Protein AF-A0A7S1VFZ9-F1 (afdb_monomer)

Sequence (126 aa):
MRLLIEQVRHNHPNVTVVWKAPSATHAHVVVNRRSPFGSIEKATKRIKYLSTSRSADLYHFQKEICRELNVPFMDVYDAYFLSGDWHFPTDGRHYRPELNHVIFNWFDSRPQNISVDYRYRGYGRR

pLDDT: mean 83.84, std 16.3, range [33.19, 98.38]

Secondary structure (DSSP, 8-state):
-HHHHHHHHHH-TTSPP-EEPPPP--HHHHS-TT-TT-SHHHHHHHHTT--HHHHHHHHHHHHHHHHHTT--EE--HHHHHHTGGGBPTT-SSPBPHHHHHHHHTTT--S----------------

Radius of gyration: 17.82 Å; Cα contacts (8 Å, |Δi|>4): 125; chains: 1; bounding box: 36×33×50 Å

Solvent-accessible surface area (backbone atoms only — not comparable to full-atom values): 7742 Å² total; per-residue (Å²): 107,68,70,56,54,52,50,48,44,70,79,36,74,90,56,89,69,69,46,73,51,59,74,42,44,34,57,67,59,28,61,38,99,82,32,92,76,60,56,65,69,56,34,49,65,73,40,74,85,60,45,47,64,61,44,48,52,51,41,52,54,52,51,51,54,26,62,76,68,73,35,54,65,49,82,48,33,66,61,40,52,75,42,58,87,49,34,41,89,60,34,34,70,50,64,38,70,69,59,54,50,58,61,48,46,77,80,46,82,66,88,78,91,71,86,77,81,81,76,73,78,66,82,72,94,122

Nearest PDB structures (foldseek):
  4c1b-assembly2_C-2  TM=8.193E-01  e=2.293E-03  Danio rerio
  4c1b-assembly1_B  TM=7.859E-01  e=2.447E-03  Danio rerio
  4h08-assembly1_A-2  TM=8.167E-01  e=1.583E-01  Bacteroides thetaiotaomicron VPI-5482
  2hsj-assembly1_D  TM=6.806E-01  e=6.220E-01  Streptococcus pneumoniae TIGR4

Structure (mmCIF, N/CA/C/O backbone):
data_AF-A0A7S1VFZ9-F1
#
_entry.id   AF-A0A7S1VFZ9-F1
#
loop_
_atom_site.group_PDB
_atom_site.id
_atom_site.type_symbol
_atom_site.label_atom_id
_atom_site.label_alt_id
_atom_site.label_comp_id
_atom_site.label_asym_id
_atom_site.label_entity_id
_atom_site.label_seq_id
_atom_site.pdbx_PDB_ins_code
_atom_site.Cartn_x
_atom_site.Cartn_y
_atom_site.Cartn_z
_atom_site.occupancy
_atom_site.B_iso_or_equiv
_atom_site.auth_seq_id
_atom_site.auth_comp_id
_atom_site.auth_asym_id
_atom_site.auth_atom_id
_atom_site.pdbx_PDB_model_num
ATOM 1 N N . MET A 1 1 ? -4.573 11.856 6.852 1.00 92.56 1 MET A N 1
ATOM 2 C CA . MET A 1 1 ? -4.939 10.539 7.417 1.00 92.56 1 MET A CA 1
ATOM 3 C C . MET A 1 1 ? -5.597 10.675 8.783 1.00 92.56 1 MET A C 1
ATOM 5 O O . MET A 1 1 ? -6.748 10.289 8.871 1.00 92.56 1 MET A O 1
ATOM 9 N N . ARG A 1 2 ? -4.944 11.274 9.795 1.00 96.12 2 ARG A N 1
ATOM 10 C CA . ARG A 1 2 ? -5.546 11.510 11.129 1.00 96.12 2 ARG A CA 1
ATOM 11 C C . ARG A 1 2 ? -6.926 12.170 11.064 1.00 96.12 2 ARG A C 1
ATOM 13 O O . ARG A 1 2 ? -7.904 11.533 11.427 1.00 96.12 2 ARG A O 1
ATOM 20 N N . LEU A 1 3 ? -6.996 13.347 10.432 1.00 96.81 3 LEU A N 1
ATOM 21 C CA . LEU A 1 3 ? -8.250 14.083 10.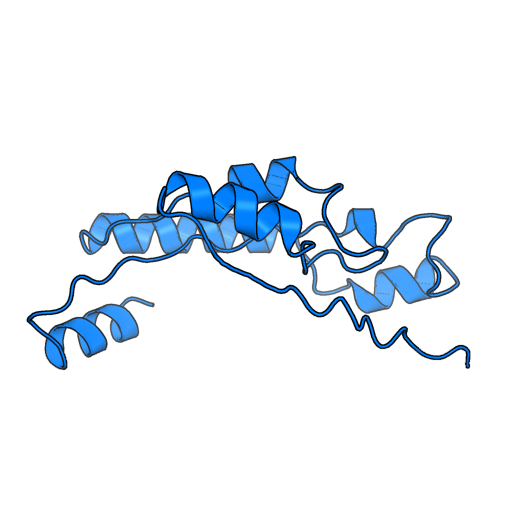230 1.00 96.81 3 LEU A CA 1
ATOM 22 C C . LEU A 1 3 ? -9.346 13.229 9.579 1.00 96.81 3 LEU A C 1
ATOM 24 O O . LEU A 1 3 ? -10.499 13.298 9.973 1.00 96.81 3 LEU A O 1
ATOM 28 N N . LEU A 1 4 ? -8.991 12.383 8.606 1.00 96.44 4 LEU A N 1
ATOM 29 C CA . LEU A 1 4 ? -9.955 11.499 7.948 1.00 96.44 4 LEU A CA 1
ATOM 30 C C . LEU A 1 4 ? -10.479 10.421 8.908 1.00 96.44 4 LEU A C 1
ATOM 32 O O . LEU A 1 4 ? -11.678 10.174 8.946 1.00 96.44 4 LEU A O 1
ATOM 36 N N . ILE A 1 5 ? -9.594 9.787 9.680 1.00 96.25 5 ILE A N 1
ATOM 37 C CA . ILE A 1 5 ? -9.969 8.763 10.665 1.00 96.25 5 ILE A CA 1
ATOM 38 C C . ILE A 1 5 ? -10.885 9.366 11.734 1.00 96.25 5 ILE A C 1
ATOM 40 O O . ILE A 1 5 ? -11.912 8.779 12.067 1.00 96.25 5 ILE A O 1
ATOM 44 N N . GLU A 1 6 ? -10.527 10.540 12.249 1.00 96.00 6 GLU A N 1
ATOM 45 C CA . GLU A 1 6 ? -11.303 11.266 13.257 1.00 96.00 6 GLU A CA 1
ATOM 46 C C . GLU A 1 6 ? -12.680 11.662 12.718 1.00 96.00 6 GLU A C 1
ATOM 48 O O . GLU A 1 6 ? -13.688 11.385 13.365 1.00 96.00 6 GLU A O 1
ATOM 53 N N . GLN A 1 7 ? -12.740 12.206 11.498 1.00 97.88 7 GLN A N 1
ATOM 54 C CA . GLN A 1 7 ? -13.996 12.558 10.835 1.00 97.88 7 GLN A CA 1
ATOM 55 C C . GLN A 1 7 ? -14.908 11.337 10.653 1.00 97.88 7 GLN A C 1
ATOM 57 O O . GLN A 1 7 ? -16.105 11.413 10.923 1.00 97.88 7 GLN A O 1
ATOM 62 N N . VAL A 1 8 ? -14.361 10.196 10.214 1.00 97.56 8 VAL A N 1
ATOM 63 C CA . VAL A 1 8 ? -15.1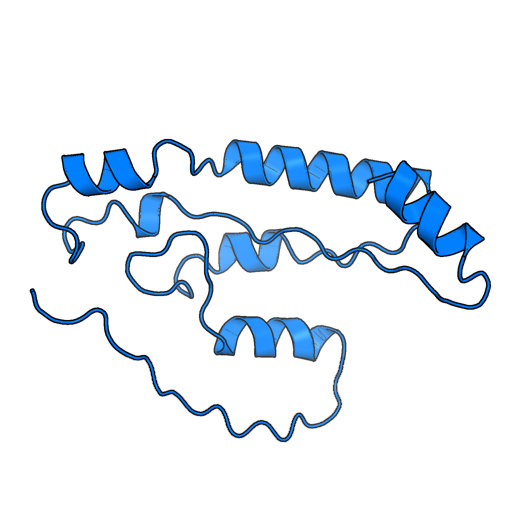44 8.965 10.023 1.00 97.56 8 VAL A CA 1
ATOM 64 C C . VAL A 1 8 ? -15.671 8.444 11.357 1.00 97.56 8 VAL A C 1
ATOM 66 O O . VAL A 1 8 ? -16.848 8.110 11.442 1.00 97.56 8 VAL A O 1
ATOM 69 N N . ARG A 1 9 ? -14.841 8.418 12.407 1.00 96.50 9 ARG A N 1
ATOM 70 C CA . ARG A 1 9 ? -15.267 8.003 13.754 1.00 96.50 9 ARG A CA 1
ATOM 71 C C . ARG A 1 9 ? -16.348 8.920 14.324 1.00 96.50 9 ARG A C 1
ATOM 73 O O . ARG A 1 9 ? -17.278 8.429 14.952 1.00 96.50 9 ARG A O 1
ATOM 80 N N . HIS A 1 10 ? -16.241 10.227 14.084 1.00 97.62 10 HIS A N 1
ATOM 81 C CA . HIS A 1 10 ? -17.244 11.199 14.509 1.00 97.62 10 HIS A CA 1
ATOM 82 C C . HIS A 1 10 ? -18.584 10.986 13.791 1.00 97.62 10 HIS A C 1
ATOM 84 O O . HIS A 1 10 ? -19.627 10.909 14.434 1.00 97.62 10 HIS A O 1
ATOM 90 N N . ASN A 1 11 ? -18.550 10.834 12.465 1.00 98.38 11 ASN A N 1
ATOM 91 C CA . ASN A 1 11 ? -19.755 10.696 11.646 1.00 98.38 11 ASN A CA 1
ATOM 92 C C . ASN A 1 11 ? -20.401 9.302 11.741 1.00 98.38 11 ASN A C 1
ATOM 94 O O . ASN A 1 11 ? -21.597 9.155 11.489 1.00 98.38 11 ASN A O 1
ATOM 98 N N . HIS A 1 12 ? -19.619 8.272 12.074 1.00 97.75 12 HIS A N 1
ATOM 99 C CA . HIS A 1 12 ? -20.046 6.873 12.093 1.00 97.75 12 HIS A CA 1
ATOM 100 C C . HIS A 1 12 ? -19.512 6.147 13.343 1.00 97.75 12 HIS A C 1
ATOM 102 O O . HIS A 1 12 ? -18.661 5.261 13.226 1.00 97.75 12 HIS A O 1
ATOM 108 N N . PRO A 1 13 ? -20.018 6.470 14.549 1.00 96.69 13 PRO A N 1
ATOM 109 C CA . PRO A 1 13 ? -19.469 5.952 15.808 1.00 96.69 13 PRO A CA 1
ATOM 110 C C . PRO A 1 13 ? -19.606 4.430 15.972 1.00 96.69 13 PRO A C 1
ATOM 112 O O . PRO A 1 13 ? -18.837 3.821 16.709 1.00 96.69 13 PRO A O 1
ATOM 115 N N . ASN A 1 14 ? -20.548 3.803 15.260 1.00 97.56 14 ASN A N 1
ATOM 116 C CA . ASN A 1 14 ? -20.799 2.359 15.318 1.00 97.56 14 ASN A CA 1
ATOM 117 C C . ASN A 1 14 ? -20.034 1.558 14.247 1.00 97.56 14 ASN A C 1
ATOM 119 O O . ASN A 1 14 ? -20.28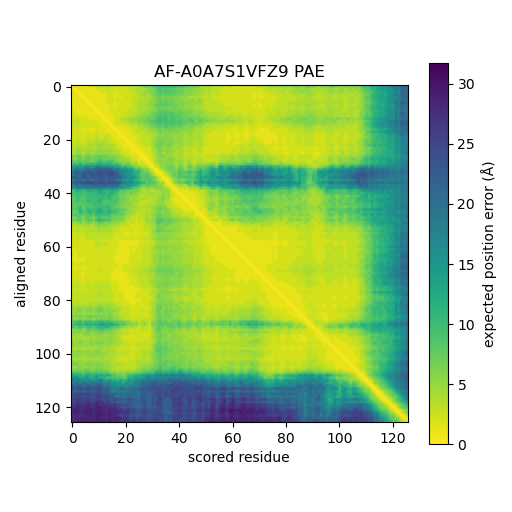5 0.366 14.082 1.00 97.56 14 ASN A O 1
ATOM 123 N N . VAL A 1 15 ? -19.139 2.195 13.482 1.00 95.94 15 VAL A N 1
ATOM 124 C CA . VAL A 1 15 ? -18.353 1.534 12.431 1.00 95.94 15 VAL A CA 1
ATOM 125 C C . VAL A 1 15 ? -16.922 1.303 12.903 1.00 95.94 15 VAL A C 1
ATOM 127 O O . VAL A 1 15 ? -16.241 2.210 13.380 1.00 95.94 15 VAL A O 1
ATOM 130 N N . THR A 1 16 ? -16.422 0.086 12.698 1.00 95.25 16 THR A N 1
ATOM 131 C CA . THR A 1 16 ? -14.998 -0.215 12.862 1.00 95.25 16 THR A CA 1
ATOM 132 C C . THR A 1 16 ? -14.220 0.284 11.649 1.00 95.25 16 THR A C 1
ATOM 134 O O . THR A 1 16 ? -14.406 -0.194 10.532 1.00 95.25 16 THR A O 1
ATOM 137 N N . VAL A 1 17 ? -13.312 1.234 11.871 1.00 95.88 17 VAL A N 1
ATOM 138 C CA . VAL A 1 17 ? -12.367 1.691 10.846 1.00 95.88 17 VAL A CA 1
ATOM 139 C C . VAL A 1 17 ? -11.160 0.760 10.833 1.00 95.88 17 VAL A C 1
ATOM 141 O O . VAL A 1 17 ? -10.498 0.600 11.854 1.00 95.88 17 VAL A O 1
ATOM 144 N N . VAL A 1 18 ? -10.853 0.191 9.670 1.00 95.44 18 VAL A N 1
ATOM 145 C CA . VAL A 1 18 ? -9.630 -0.579 9.402 1.00 95.44 18 VAL A CA 1
ATOM 146 C C . VAL A 1 18 ? -8.858 0.134 8.300 1.00 95.44 18 VAL A C 1
ATOM 148 O O . VAL A 1 18 ? -9.456 0.607 7.332 1.00 95.44 18 VAL A O 1
ATOM 151 N N . TRP A 1 19 ? -7.535 0.221 8.427 1.00 96.38 19 TRP A N 1
ATOM 152 C CA . TRP A 1 19 ? -6.689 0.864 7.426 1.00 96.38 19 TRP A CA 1
ATOM 153 C C . TRP A 1 19 ? -5.853 -0.162 6.667 1.00 96.38 19 TRP A C 1
ATOM 155 O O . TRP A 1 19 ? -5.072 -0.901 7.260 1.00 96.38 19 TRP A O 1
ATOM 165 N N . LYS A 1 20 ? -5.997 -0.200 5.342 1.00 94.81 20 LYS A N 1
ATOM 166 C CA . LYS A 1 20 ? -5.234 -1.103 4.474 1.00 94.81 20 LYS A CA 1
ATOM 167 C C . LYS A 1 20 ? -3.896 -0.484 4.090 1.00 94.81 20 LYS A C 1
ATOM 169 O O . LYS A 1 20 ? -3.863 0.640 3.590 1.00 94.81 20 LYS A O 1
ATOM 174 N N . ALA A 1 21 ? -2.808 -1.232 4.280 1.00 95.19 21 ALA A N 1
ATOM 175 C CA . ALA A 1 21 ? -1.480 -0.815 3.850 1.00 95.19 21 ALA A CA 1
ATOM 176 C C . ALA A 1 21 ? -1.457 -0.475 2.343 1.00 95.19 21 ALA A C 1
ATOM 178 O O . ALA A 1 21 ? -2.166 -1.106 1.538 1.00 95.19 21 ALA A O 1
ATOM 179 N N . PRO A 1 22 ? -0.634 0.504 1.923 1.00 93.31 22 PRO A N 1
ATOM 180 C CA . PRO A 1 22 ? -0.448 0.778 0.508 1.00 93.31 22 PRO A CA 1
ATOM 181 C C . PRO A 1 22 ? 0.187 -0.440 -0.176 1.00 93.31 22 PRO A C 1
ATOM 183 O O . PRO A 1 22 ? 0.844 -1.262 0.457 1.00 93.31 22 PRO A O 1
ATOM 186 N N . SER A 1 23 ? -0.016 -0.577 -1.483 1.00 92.06 23 SER A N 1
ATOM 187 C CA . SER A 1 23 ? 0.714 -1.571 -2.273 1.00 92.06 23 SER A CA 1
ATOM 188 C C . SER A 1 23 ? 2.123 -1.062 -2.583 1.00 92.06 23 SER A C 1
ATOM 190 O O . SER A 1 23 ? 2.286 0.112 -2.925 1.00 92.06 23 SER A O 1
ATOM 192 N N . ALA A 1 24 ? 3.127 -1.937 -2.510 1.00 93.44 24 ALA A N 1
ATOM 193 C CA . ALA A 1 24 ? 4.491 -1.605 -2.911 1.00 93.44 24 ALA A CA 1
ATOM 194 C C . ALA A 1 24 ? 4.574 -1.266 -4.409 1.00 93.44 24 ALA A C 1
ATOM 196 O O . ALA A 1 24 ? 3.797 -1.782 -5.216 1.00 93.44 24 ALA A O 1
ATOM 197 N N . THR A 1 25 ? 5.535 -0.418 -4.779 1.00 92.62 25 THR A N 1
ATOM 198 C CA . THR A 1 25 ? 5.794 -0.027 -6.174 1.00 92.62 25 THR A CA 1
ATOM 199 C C . THR A 1 25 ? 7.107 -0.608 -6.685 1.00 92.62 25 THR A C 1
ATOM 201 O O . THR A 1 25 ? 8.089 -0.697 -5.946 1.00 92.62 25 THR A O 1
ATOM 204 N N . HIS A 1 26 ? 7.136 -0.960 -7.971 1.00 90.31 26 HIS A N 1
ATOM 205 C CA . HIS A 1 26 ? 8.210 -1.734 -8.593 1.00 90.31 2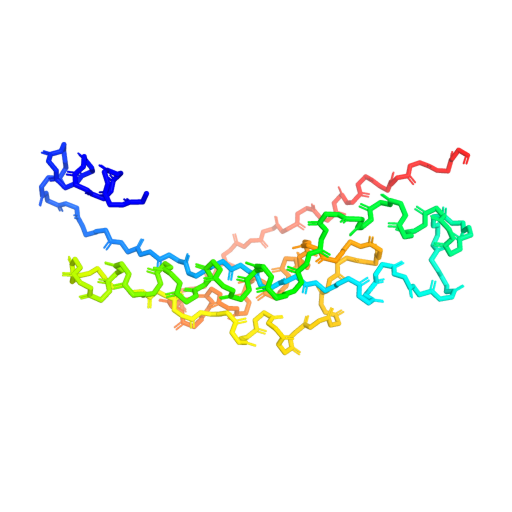6 HIS A CA 1
ATOM 206 C C . HIS A 1 26 ? 8.697 -1.096 -9.891 1.00 90.31 26 HIS A C 1
ATOM 208 O O . HIS A 1 26 ? 8.379 -1.527 -10.998 1.00 90.31 26 HIS A O 1
ATOM 214 N N . ALA A 1 27 ? 9.505 -0.044 -9.762 1.00 86.94 27 ALA A N 1
ATOM 215 C CA . ALA A 1 27 ? 10.054 0.687 -10.907 1.00 86.94 27 ALA A CA 1
ATOM 216 C C . ALA A 1 27 ? 10.835 -0.205 -11.894 1.00 86.94 27 ALA A C 1
ATOM 218 O O . ALA A 1 27 ? 10.775 0.008 -13.108 1.00 86.94 27 ALA A O 1
ATOM 219 N N . HIS A 1 28 ? 11.506 -1.242 -11.385 1.00 82.88 28 HIS A N 1
ATOM 220 C CA . HIS A 1 28 ? 12.284 -2.185 -12.188 1.00 82.88 28 HIS A CA 1
ATOM 221 C C . HIS A 1 28 ? 11.425 -3.006 -13.169 1.00 82.88 28 HIS A C 1
ATOM 223 O O . HIS A 1 28 ? 11.916 -3.388 -14.229 1.00 82.88 28 HIS A O 1
ATOM 229 N N . VAL A 1 29 ? 10.135 -3.222 -12.875 1.00 82.81 29 VAL A N 1
ATOM 230 C CA . VAL A 1 29 ? 9.202 -3.933 -13.770 1.00 82.81 29 VAL A CA 1
ATOM 231 C C . VAL A 1 29 ? 8.952 -3.140 -15.059 1.00 82.81 29 VAL A C 1
ATOM 233 O O . VAL A 1 29 ? 8.723 -3.716 -16.123 1.00 82.81 29 VAL A O 1
ATOM 236 N N . VAL A 1 30 ? 9.019 -1.806 -14.994 1.00 79.25 30 VAL A N 1
ATOM 237 C CA . VAL A 1 30 ? 8.752 -0.928 -16.144 1.00 79.25 30 VAL A CA 1
ATOM 238 C C . VAL A 1 30 ? 9.992 -0.735 -17.015 1.00 79.25 30 VAL A C 1
ATOM 240 O O . VAL A 1 30 ? 9.893 -0.731 -18.246 1.00 79.25 30 VAL A O 1
ATOM 243 N N . VAL A 1 31 ? 11.163 -0.588 -16.389 1.00 71.75 31 VAL A N 1
ATOM 244 C CA . VAL A 1 31 ? 12.453 -0.390 -17.071 1.00 71.75 31 VAL A CA 1
ATOM 245 C C . VAL A 1 31 ? 13.102 -1.745 -17.355 1.00 71.75 31 VAL A C 1
ATOM 247 O O . VAL A 1 31 ? 14.190 -2.061 -16.886 1.00 71.75 31 VAL A O 1
ATOM 250 N N . ASN A 1 32 ? 12.411 -2.573 -18.136 1.00 67.94 32 ASN A N 1
ATOM 251 C CA . ASN A 1 32 ? 12.941 -3.839 -18.635 1.00 67.94 32 ASN A CA 1
ATOM 252 C C . ASN A 1 32 ? 13.341 -3.683 -20.115 1.00 67.94 32 ASN A C 1
ATOM 254 O O . ASN A 1 32 ? 12.645 -3.017 -20.880 1.00 67.94 32 ASN A O 1
ATOM 258 N N . ARG A 1 33 ? 14.435 -4.327 -20.553 1.00 59.34 33 ARG A N 1
ATOM 259 C CA . ARG A 1 33 ? 14.883 -4.359 -21.964 1.00 59.34 33 ARG A CA 1
ATOM 260 C C . ARG A 1 33 ? 13.803 -4.843 -22.942 1.00 59.34 33 ARG A C 1
ATOM 262 O O . ARG A 1 33 ? 13.887 -4.537 -24.124 1.00 59.34 33 ARG A O 1
ATOM 269 N N . ARG A 1 34 ? 12.797 -5.580 -22.461 1.00 63.34 34 ARG A N 1
ATOM 270 C CA . ARG A 1 34 ? 11.639 -6.050 -23.243 1.00 63.34 34 ARG A CA 1
ATOM 271 C C . ARG A 1 34 ? 10.405 -5.143 -23.131 1.00 63.34 34 ARG A C 1
ATOM 273 O O . ARG A 1 34 ? 9.301 -5.593 -23.420 1.00 63.34 34 ARG A O 1
ATOM 280 N N . SER A 1 35 ? 10.555 -3.902 -22.666 1.00 63.84 35 SER A N 1
ATOM 281 C CA . SER A 1 35 ? 9.420 -3.000 -22.448 1.00 63.84 35 SER A CA 1
ATOM 282 C C . SER A 1 35 ? 8.695 -2.679 -23.769 1.00 63.84 35 SER A C 1
ATOM 284 O O . SER A 1 35 ? 9.301 -2.068 -24.651 1.00 63.84 35 SER A O 1
ATOM 286 N N . PRO A 1 36 ? 7.391 -2.997 -23.927 1.00 64.12 36 PRO A N 1
ATOM 287 C CA . PRO A 1 36 ? 6.584 -2.572 -25.075 1.00 64.12 36 PRO A CA 1
ATOM 288 C C . PRO A 1 36 ? 6.451 -1.049 -25.236 1.00 64.12 36 PRO A C 1
ATOM 290 O O . PRO A 1 36 ? 5.878 -0.594 -26.222 1.00 64.12 36 PRO A O 1
ATOM 293 N N . PHE A 1 37 ? 6.969 -0.234 -24.308 1.00 61.00 37 PHE A N 1
ATOM 294 C CA . PHE A 1 37 ? 6.907 1.227 -24.400 1.00 61.00 37 PHE A CA 1
ATOM 295 C C . PHE A 1 37 ? 8.061 1.883 -25.167 1.00 61.00 37 PHE A C 1
ATOM 297 O O . PHE A 1 37 ? 8.062 3.111 -25.296 1.00 61.00 37 PHE A O 1
ATOM 304 N N . GLY A 1 38 ? 8.982 1.101 -25.731 1.00 66.75 38 GLY A N 1
ATOM 305 C CA . GLY A 1 38 ? 10.068 1.595 -26.576 1.00 66.75 38 GLY A CA 1
ATOM 306 C C . GLY A 1 38 ? 11.390 1.718 -25.821 1.00 66.75 38 GLY A C 1
ATOM 307 O O . GLY A 1 38 ? 11.736 0.849 -25.026 1.00 66.75 38 GLY A O 1
ATOM 308 N N . SER A 1 39 ? 12.155 2.777 -26.094 1.00 79.50 39 SER A N 1
ATOM 309 C CA . SER A 1 39 ? 13.493 2.957 -25.518 1.00 79.50 39 SER A CA 1
ATOM 310 C C . SER A 1 39 ? 13.473 3.072 -23.987 1.00 79.50 39 SER A C 1
ATOM 312 O O . SER A 1 39 ? 12.501 3.538 -23.384 1.00 79.50 39 SER A O 1
ATOM 314 N N . ILE A 1 40 ? 14.596 2.709 -23.357 1.00 79.00 40 ILE A N 1
ATOM 315 C CA . ILE A 1 40 ? 14.820 2.853 -21.908 1.00 79.00 40 ILE A CA 1
ATOM 316 C C . ILE A 1 40 ? 14.515 4.285 -21.445 1.00 79.00 40 ILE A C 1
ATOM 318 O O . ILE A 1 40 ? 13.870 4.472 -20.421 1.00 79.00 40 ILE A O 1
ATOM 322 N N . GLU A 1 41 ? 14.891 5.298 -22.226 1.00 83.00 41 GLU A N 1
ATOM 323 C CA . GLU A 1 41 ? 14.630 6.705 -21.906 1.00 83.00 41 GLU A CA 1
ATOM 324 C C . GLU A 1 41 ? 13.130 7.006 -21.740 1.00 83.00 41 GLU A C 1
ATOM 326 O O . GLU A 1 41 ? 12.716 7.674 -20.787 1.00 83.00 41 GLU A O 1
ATOM 331 N N . LYS A 1 42 ? 12.289 6.478 -22.639 1.00 80.12 42 LYS A N 1
ATOM 332 C CA . LYS A 1 42 ? 10.833 6.655 -22.575 1.00 80.12 42 LYS A CA 1
ATOM 333 C C . LYS A 1 42 ? 10.237 5.930 -21.368 1.00 80.12 42 LYS A C 1
ATOM 335 O O . LYS A 1 42 ? 9.344 6.478 -20.720 1.00 80.12 42 LYS A O 1
ATOM 340 N N . ALA A 1 43 ? 10.749 4.745 -21.029 1.00 78.75 43 ALA A N 1
ATOM 341 C CA . ALA A 1 43 ? 10.360 4.030 -19.814 1.00 78.75 43 ALA A CA 1
ATOM 342 C C . ALA A 1 43 ? 10.741 4.820 -18.547 1.00 78.75 43 ALA A C 1
ATOM 344 O O . ALA A 1 43 ? 9.881 5.064 -17.701 1.00 78.75 43 ALA A O 1
ATOM 345 N N . THR A 1 44 ? 11.976 5.322 -18.461 1.00 79.75 44 THR A N 1
ATOM 346 C CA . THR A 1 44 ? 12.464 6.139 -17.338 1.00 79.75 44 THR A CA 1
ATOM 347 C C . THR A 1 44 ? 11.632 7.409 -17.147 1.00 79.75 44 THR A C 1
ATOM 349 O O . THR A 1 44 ? 11.233 7.725 -16.027 1.00 79.75 44 THR A O 1
ATOM 352 N N . LYS A 1 45 ? 11.269 8.111 -18.231 1.00 83.00 45 LYS A N 1
ATOM 353 C CA . LYS A 1 45 ? 10.393 9.296 -18.151 1.00 83.00 45 LYS A CA 1
ATOM 354 C C . LYS A 1 45 ? 9.012 8.980 -17.569 1.00 83.00 45 LYS A C 1
ATOM 356 O O . LYS A 1 45 ? 8.458 9.823 -16.864 1.00 83.00 45 LYS A O 1
ATOM 361 N N . ARG A 1 46 ? 8.455 7.790 -17.827 1.00 77.56 46 ARG A N 1
ATOM 362 C CA . ARG A 1 46 ? 7.151 7.367 -17.278 1.00 77.56 46 ARG A CA 1
ATOM 363 C C . ARG A 1 46 ? 7.206 7.072 -15.783 1.00 77.56 46 ARG A C 1
ATOM 365 O O . ARG A 1 46 ? 6.221 7.308 -15.092 1.00 77.56 46 ARG A O 1
ATOM 372 N N . ILE A 1 47 ? 8.340 6.583 -15.291 1.00 83.81 47 ILE A N 1
ATOM 373 C CA . ILE A 1 47 ? 8.506 6.199 -13.886 1.00 83.81 47 ILE A CA 1
ATOM 374 C C . ILE A 1 47 ? 9.249 7.233 -13.039 1.00 83.81 47 ILE A C 1
ATOM 376 O O . ILE A 1 47 ? 9.557 6.949 -11.890 1.00 83.81 47 ILE A O 1
ATOM 380 N N . LYS A 1 48 ? 9.504 8.443 -13.551 1.00 82.94 48 LYS A N 1
ATOM 381 C CA . LYS A 1 48 ? 10.264 9.484 -12.829 1.00 82.94 48 LYS A CA 1
ATOM 382 C C . LYS A 1 48 ? 9.720 9.834 -11.435 1.00 82.94 48 LYS A C 1
ATOM 384 O O . LYS A 1 48 ? 10.459 10.347 -10.606 1.00 82.94 48 LYS A O 1
ATOM 389 N N . TYR A 1 49 ? 8.434 9.581 -11.184 1.00 82.81 49 TYR A N 1
ATOM 390 C CA . TYR A 1 49 ? 7.782 9.807 -9.887 1.00 82.81 49 TYR A CA 1
ATOM 391 C C . TYR A 1 49 ? 7.442 8.510 -9.141 1.00 82.81 49 TYR A C 1
ATOM 393 O O . TYR A 1 49 ? 6.854 8.560 -8.062 1.00 82.81 49 TYR A O 1
ATOM 401 N N . LEU A 1 50 ? 7.789 7.354 -9.707 1.00 86.00 50 LEU A N 1
ATOM 402 C CA . LEU A 1 50 ? 7.608 6.055 -9.081 1.00 86.00 50 LEU A CA 1
ATOM 403 C C . LEU A 1 50 ? 8.845 5.759 -8.233 1.00 86.00 50 LEU A C 1
ATOM 405 O O . LEU A 1 50 ? 9.939 5.563 -8.755 1.00 86.00 50 LEU A O 1
ATOM 409 N N . SER A 1 51 ? 8.671 5.753 -6.918 1.00 87.75 51 SER A N 1
ATOM 410 C CA . SER A 1 51 ? 9.760 5.558 -5.969 1.00 87.75 51 SER A CA 1
ATOM 411 C C . SER A 1 51 ? 9.350 4.515 -4.941 1.00 87.75 51 SER A C 1
ATOM 413 O O . SER A 1 51 ? 8.433 4.731 -4.147 1.00 87.75 51 SER A O 1
ATOM 415 N N . THR A 1 52 ? 10.063 3.390 -4.958 1.00 87.25 52 THR A N 1
ATOM 416 C CA . THR A 1 52 ? 9.886 2.312 -3.984 1.00 87.25 52 THR A CA 1
ATOM 417 C C . THR A 1 52 ? 10.194 2.797 -2.568 1.00 87.25 52 THR A C 1
ATOM 419 O O . THR A 1 52 ? 9.437 2.483 -1.656 1.00 87.25 52 THR A O 1
ATOM 422 N N . SER A 1 53 ? 11.221 3.636 -2.385 1.00 91.06 53 SER A N 1
ATOM 423 C CA . SER A 1 53 ? 11.527 4.243 -1.082 1.00 91.06 53 SER A CA 1
ATOM 424 C C . SER A 1 53 ? 10.401 5.154 -0.602 1.00 91.06 53 SER A C 1
ATOM 426 O O . SER A 1 53 ? 9.921 4.984 0.508 1.00 91.06 53 SER A O 1
ATOM 428 N N . ARG A 1 54 ? 9.867 6.029 -1.462 1.00 91.38 54 ARG A N 1
ATOM 429 C CA . ARG A 1 54 ? 8.733 6.889 -1.094 1.00 91.38 54 ARG A CA 1
ATOM 430 C C . ARG A 1 54 ? 7.479 6.090 -0.744 1.00 91.38 54 ARG A C 1
ATOM 432 O O . ARG A 1 54 ? 6.722 6.481 0.139 1.00 91.38 54 ARG A O 1
ATOM 439 N N . SER A 1 55 ? 7.245 4.984 -1.448 1.00 93.69 55 SER A N 1
ATOM 440 C CA . SER A 1 55 ? 6.167 4.050 -1.121 1.00 93.69 55 SER A CA 1
ATOM 441 C C . SER A 1 55 ? 6.368 3.412 0.259 1.00 93.69 55 SER A C 1
ATOM 443 O O . SER A 1 55 ? 5.394 3.272 0.997 1.00 93.69 55 SER A O 1
ATOM 445 N N . ALA A 1 56 ? 7.608 3.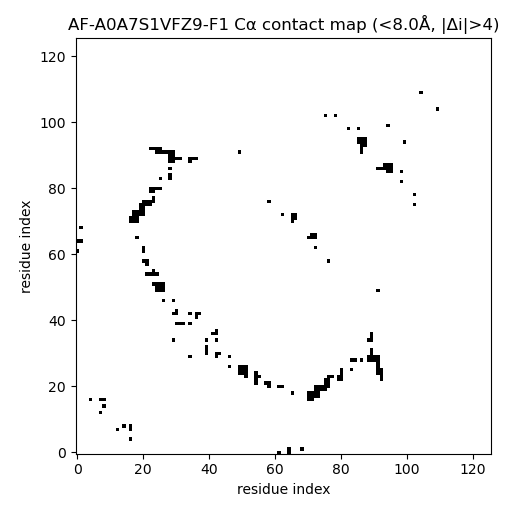062 0.613 1.00 95.19 56 ALA A N 1
ATOM 446 C CA . ALA A 1 56 ? 7.957 2.504 1.917 1.00 95.19 56 ALA A CA 1
ATOM 447 C C . ALA A 1 56 ? 7.826 3.548 3.037 1.00 95.19 56 ALA A C 1
ATOM 449 O O . ALA A 1 56 ? 7.212 3.263 4.062 1.00 95.19 56 ALA A O 1
ATOM 450 N N . ASP A 1 57 ? 8.295 4.778 2.815 1.00 95.94 57 ASP A N 1
ATOM 451 C CA . ASP A 1 57 ? 8.151 5.882 3.771 1.00 95.94 57 ASP A CA 1
ATOM 452 C C . ASP A 1 57 ? 6.673 6.127 4.096 1.00 95.94 57 ASP A C 1
ATOM 454 O O . ASP A 1 57 ? 6.279 6.196 5.259 1.00 95.94 57 ASP A O 1
ATOM 458 N N . LEU A 1 58 ? 5.819 6.190 3.065 1.00 94.88 58 LEU A N 1
ATOM 459 C CA . LEU A 1 58 ? 4.373 6.327 3.247 1.00 94.88 58 LEU A CA 1
ATOM 460 C C . LEU A 1 58 ? 3.776 5.158 4.036 1.00 94.88 58 LEU A C 1
ATOM 462 O O . LEU A 1 58 ? 2.921 5.391 4.887 1.00 94.88 58 LEU A O 1
ATOM 466 N N . TYR A 1 59 ? 4.209 3.925 3.776 1.00 97.38 59 TYR A N 1
ATOM 467 C CA . TYR A 1 59 ? 3.789 2.757 4.549 1.00 97.38 59 TYR A CA 1
ATOM 468 C C . TYR A 1 59 ? 4.139 2.908 6.036 1.00 97.38 59 TYR A C 1
ATOM 470 O O . TYR A 1 59 ? 3.252 2.767 6.880 1.00 97.38 59 TYR A O 1
ATOM 478 N N . HIS A 1 60 ? 5.382 3.274 6.359 1.00 97.94 60 HIS A N 1
ATOM 479 C CA . HIS A 1 60 ? 5.818 3.465 7.742 1.00 97.94 60 HIS A CA 1
ATOM 480 C C . HIS A 1 60 ? 5.046 4.589 8.441 1.00 97.94 60 HIS A C 1
ATOM 482 O O . HIS A 1 60 ? 4.530 4.373 9.538 1.00 97.94 60 HIS A O 1
ATOM 488 N N . PHE A 1 61 ? 4.862 5.738 7.780 1.00 97.50 61 PHE A N 1
ATOM 489 C CA . PHE A 1 61 ? 4.072 6.842 8.332 1.00 97.50 61 PHE A CA 1
ATOM 490 C C . PHE A 1 61 ? 2.612 6.449 8.590 1.00 97.50 61 PHE A C 1
ATOM 492 O O . PHE A 1 61 ? 2.051 6.781 9.633 1.00 97.50 61 PHE A O 1
ATOM 499 N N . GLN A 1 62 ? 1.971 5.732 7.662 1.00 97.44 62 GLN A N 1
ATOM 500 C CA . GLN A 1 62 ? 0.585 5.288 7.848 1.00 97.44 62 GLN A CA 1
ATOM 501 C C . GLN A 1 62 ? 0.455 4.271 8.988 1.00 97.44 62 GLN A C 1
ATOM 503 O O . GLN A 1 62 ? -0.505 4.339 9.761 1.00 97.44 62 GLN A O 1
ATOM 508 N N . LYS A 1 63 ? 1.422 3.354 9.109 1.00 97.94 63 LYS A N 1
ATOM 509 C CA . LYS A 1 63 ? 1.470 2.345 10.172 1.00 97.94 63 LYS A CA 1
ATOM 510 C C . LYS A 1 63 ? 1.644 2.989 11.547 1.00 97.94 63 LYS A C 1
ATOM 512 O O . LYS A 1 63 ? 0.941 2.619 12.485 1.00 97.94 63 LYS A O 1
ATOM 517 N N . GLU A 1 64 ? 2.509 3.995 11.657 1.00 98.12 64 GLU A N 1
ATOM 518 C CA . GLU A 1 64 ? 2.694 4.759 12.893 1.00 98.12 64 GLU A CA 1
ATOM 519 C C . GLU A 1 64 ? 1.424 5.520 13.300 1.00 98.12 64 GLU A C 1
ATOM 521 O O . GLU A 1 64 ? 0.973 5.389 14.437 1.00 98.12 64 GLU A O 1
ATOM 526 N N . ILE A 1 65 ? 0.777 6.218 12.359 1.00 97.69 65 ILE A N 1
ATOM 527 C CA . ILE A 1 65 ? -0.495 6.912 12.616 1.00 97.69 65 ILE A CA 1
ATOM 528 C C . ILE A 1 65 ? -1.578 5.934 13.098 1.00 97.69 65 ILE A C 1
ATOM 530 O O . ILE A 1 65 ? -2.328 6.252 14.021 1.00 97.69 65 ILE A O 1
ATOM 534 N N . CYS A 1 66 ? -1.674 4.745 12.494 1.00 98.00 66 CYS A N 1
ATOM 535 C CA . CYS A 1 66 ? -2.6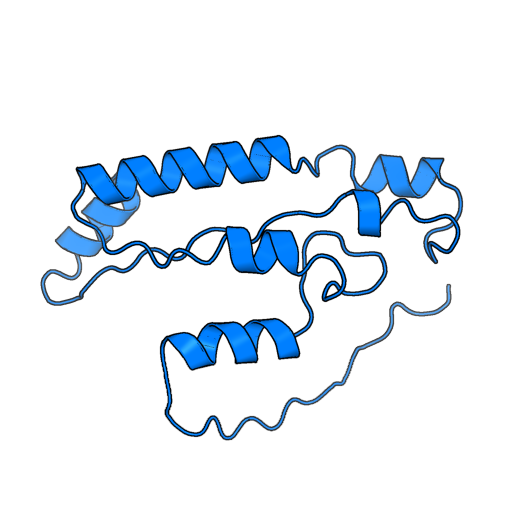40 3.729 12.922 1.00 98.00 66 CYS A CA 1
ATOM 536 C C . CYS A 1 66 ? -2.356 3.215 14.330 1.00 98.00 66 CYS A C 1
ATOM 538 O O . CYS A 1 66 ? -3.291 3.073 15.117 1.00 98.00 66 CYS A O 1
ATOM 540 N N . ARG A 1 67 ? -1.080 2.982 14.658 1.00 97.88 67 ARG A N 1
ATOM 541 C CA . ARG A 1 67 ? -0.651 2.590 16.005 1.00 97.88 67 ARG A CA 1
ATOM 542 C C . ARG A 1 67 ? -1.078 3.631 17.039 1.00 97.88 67 ARG A C 1
ATOM 544 O O . ARG A 1 67 ? -1.666 3.267 18.050 1.00 97.88 67 ARG A O 1
ATOM 551 N N . GLU A 1 68 ? -0.826 4.911 16.776 1.00 98.00 68 GLU A N 1
ATOM 552 C CA . GLU A 1 68 ? -1.179 5.997 17.699 1.00 98.00 68 GLU A CA 1
ATOM 553 C C . GLU A 1 68 ? -2.691 6.166 17.889 1.00 98.00 68 GLU A C 1
ATOM 555 O O . GLU A 1 68 ? -3.153 6.416 18.998 1.00 98.00 68 GLU A O 1
ATOM 560 N N . LEU A 1 69 ? -3.476 6.016 16.820 1.00 97.12 69 LEU A N 1
ATOM 561 C CA . LEU A 1 69 ? -4.933 6.177 16.865 1.00 97.12 69 LEU A CA 1
ATOM 562 C C . LEU A 1 69 ? -5.679 4.883 17.229 1.00 97.12 69 LEU A C 1
ATOM 564 O O . LEU A 1 69 ? -6.916 4.862 17.169 1.00 97.12 69 LEU A O 1
ATOM 568 N N . ASN A 1 70 ? -4.954 3.812 17.566 1.00 96.94 70 ASN A N 1
ATOM 569 C CA . ASN A 1 70 ? -5.484 2.469 17.803 1.00 96.94 70 ASN A CA 1
ATOM 570 C C . ASN A 1 70 ? -6.438 2.012 16.678 1.00 96.94 70 ASN A C 1
ATOM 572 O O . ASN A 1 70 ? -7.596 1.659 16.906 1.00 96.94 70 ASN A O 1
ATOM 576 N N . VAL A 1 71 ? -5.982 2.130 15.430 1.00 97.88 71 VAL A N 1
ATOM 577 C CA . VAL A 1 71 ? -6.691 1.668 14.229 1.00 97.88 71 VAL A CA 1
ATOM 578 C C . VAL A 1 71 ? -6.059 0.352 13.773 1.00 97.88 71 VAL A C 1
ATOM 580 O O . VAL A 1 71 ? -4.848 0.330 13.541 1.00 97.88 71 VAL A O 1
ATOM 583 N N . PRO A 1 72 ? -6.837 -0.732 13.594 1.00 96.69 72 PRO A N 1
ATOM 584 C CA . PRO A 1 72 ? -6.330 -1.957 12.992 1.00 96.69 72 PRO A CA 1
ATOM 585 C C . PRO A 1 72 ? -5.708 -1.680 11.622 1.00 96.69 72 PRO A C 1
ATOM 587 O O . PRO A 1 72 ? -6.342 -1.095 10.739 1.00 96.69 72 PRO A O 1
ATOM 590 N N . PHE A 1 73 ? -4.460 -2.108 11.454 1.00 96.25 73 PHE A N 1
ATOM 591 C CA . PHE A 1 73 ? -3.699 -1.922 10.228 1.00 96.25 73 PHE A CA 1
ATOM 592 C C . PHE A 1 73 ? -3.579 -3.259 9.498 1.00 96.25 73 PHE A C 1
ATOM 594 O O . PHE A 1 73 ? -2.954 -4.195 9.992 1.00 96.25 73 PHE A O 1
ATOM 601 N N . MET A 1 74 ? -4.200 -3.357 8.326 1.00 94.88 74 MET A N 1
ATOM 602 C CA . MET A 1 74 ? -4.109 -4.529 7.462 1.00 94.88 74 MET A CA 1
ATOM 603 C C . MET A 1 74 ? -2.772 -4.480 6.726 1.00 94.88 74 MET A C 1
ATOM 605 O O . MET A 1 74 ? -2.630 -3.826 5.686 1.00 94.88 74 MET A O 1
ATOM 609 N N . ASP A 1 75 ? -1.786 -5.137 7.329 1.00 95.25 75 ASP A N 1
ATOM 610 C CA . ASP A 1 75 ? -0.396 -5.099 6.903 1.00 95.25 75 ASP A CA 1
ATOM 611 C C . ASP A 1 75 ? -0.111 -6.122 5.802 1.00 95.25 75 ASP A C 1
ATOM 613 O O . ASP A 1 75 ? 0.069 -7.312 6.042 1.00 95.25 75 ASP A O 1
ATOM 617 N N . VAL A 1 76 ? -0.119 -5.638 4.564 1.00 95.38 76 VAL A N 1
ATOM 618 C CA . VAL A 1 76 ? 0.102 -6.441 3.353 1.00 95.38 76 VAL A CA 1
ATOM 619 C C . VAL A 1 76 ? 1.220 -5.864 2.486 1.00 95.38 76 VAL A C 1
ATOM 621 O O . VAL A 1 76 ? 1.389 -6.278 1.340 1.00 95.38 76 VAL A O 1
ATOM 624 N N . TYR A 1 77 ? 1.975 -4.886 3.000 1.00 95.94 77 TYR A N 1
ATOM 625 C CA . TYR A 1 77 ? 2.988 -4.178 2.216 1.00 95.94 77 TYR A CA 1
ATOM 626 C C . TYR A 1 77 ? 4.078 -5.129 1.718 1.00 95.94 77 TYR A C 1
ATOM 628 O O . TYR A 1 77 ? 4.368 -5.157 0.521 1.00 95.94 77 TYR A O 1
ATOM 636 N N . ASP A 1 78 ? 4.610 -5.960 2.615 1.00 95.31 78 ASP A N 1
ATOM 637 C CA . ASP A 1 78 ? 5.677 -6.910 2.295 1.00 95.31 78 ASP A CA 1
ATOM 638 C C . ASP A 1 78 ? 5.206 -7.980 1.307 1.00 95.31 78 ASP A C 1
ATOM 640 O O . ASP A 1 78 ? 5.947 -8.349 0.401 1.00 95.31 78 ASP A O 1
ATOM 644 N N . ALA A 1 79 ? 3.944 -8.413 1.397 1.00 94.94 79 ALA A N 1
ATOM 645 C CA . ALA A 1 79 ? 3.360 -9.329 0.421 1.00 94.94 79 ALA A CA 1
ATOM 646 C C . ALA A 1 79 ? 3.367 -8.729 -0.993 1.00 94.94 79 ALA A C 1
ATOM 648 O O . ALA A 1 79 ? 3.779 -9.391 -1.946 1.00 94.94 79 ALA A O 1
ATOM 649 N N . TYR A 1 80 ? 2.978 -7.458 -1.138 1.00 94.44 80 TYR A N 1
ATOM 650 C CA . TYR A 1 80 ? 3.076 -6.746 -2.414 1.00 94.44 80 TYR A CA 1
ATOM 651 C C . TYR A 1 80 ? 4.535 -6.532 -2.840 1.00 94.44 80 TYR A C 1
ATOM 653 O O . TYR A 1 80 ? 4.873 -6.720 -4.008 1.00 94.44 80 TYR A O 1
ATOM 661 N N . PHE A 1 81 ? 5.425 -6.181 -1.910 1.00 94.25 81 PHE A N 1
ATOM 662 C CA . PHE A 1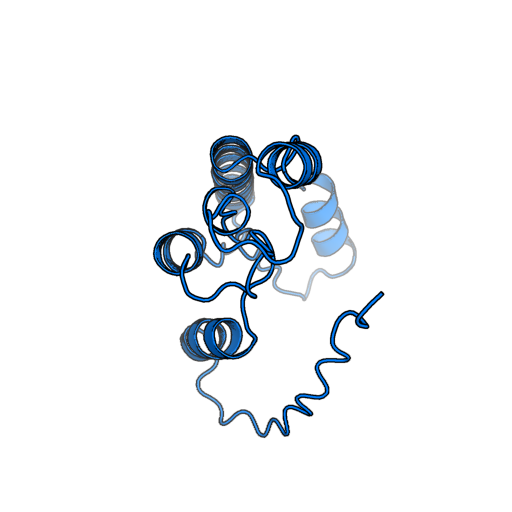 81 ? 6.845 -5.996 -2.205 1.00 94.25 81 PHE A CA 1
ATOM 663 C C . PHE A 1 81 ? 7.487 -7.284 -2.739 1.00 94.25 81 PHE A C 1
ATOM 665 O O . PHE A 1 81 ? 8.169 -7.259 -3.756 1.00 94.25 81 PHE A O 1
ATOM 672 N N . LEU A 1 82 ? 7.213 -8.431 -2.127 1.00 94.69 82 LEU A N 1
ATOM 673 C CA . LEU A 1 82 ? 7.744 -9.719 -2.573 1.00 94.69 82 LEU A CA 1
ATOM 674 C C . LEU A 1 82 ? 7.068 -10.238 -3.853 1.00 94.69 82 LEU A C 1
ATOM 676 O O . LEU A 1 82 ? 7.617 -11.102 -4.529 1.00 94.69 82 LEU A O 1
ATOM 680 N N . SER A 1 83 ? 5.912 -9.686 -4.230 1.00 94.06 83 SER A N 1
ATOM 681 C CA . SER A 1 83 ? 5.129 -10.108 -5.399 1.00 94.06 83 SER A CA 1
ATOM 682 C C . SER A 1 83 ? 5.364 -9.237 -6.638 1.00 94.06 83 SER A C 1
ATOM 684 O O . SER A 1 83 ? 4.453 -9.048 -7.446 1.00 94.06 83 SER A O 1
ATOM 686 N N . GLY A 1 84 ? 6.575 -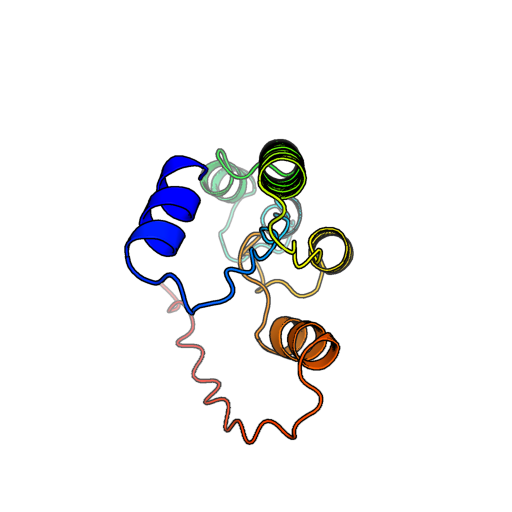8.697 -6.817 1.00 89.94 84 GLY A N 1
ATOM 687 C CA . GLY A 1 84 ? 6.923 -7.834 -7.957 1.00 89.94 84 GLY A CA 1
ATOM 688 C C . GLY A 1 84 ? 6.559 -8.434 -9.326 1.00 89.94 84 GLY A C 1
ATOM 689 O O . GLY A 1 84 ? 6.050 -7.725 -10.195 1.00 89.94 84 GLY A O 1
ATOM 690 N N . ASP A 1 85 ? 6.687 -9.751 -9.491 1.00 89.56 85 ASP A N 1
ATOM 691 C CA . ASP A 1 85 ? 6.388 -10.458 -10.747 1.00 89.56 85 ASP A CA 1
ATOM 692 C C . ASP A 1 85 ? 4.891 -10.521 -11.104 1.00 89.56 85 ASP A C 1
ATOM 694 O O . ASP A 1 85 ? 4.520 -10.782 -12.252 1.00 89.56 85 ASP A O 1
ATOM 698 N N . TRP A 1 86 ? 4.011 -10.232 -10.143 1.00 90.81 86 TRP A N 1
ATOM 699 C CA . TRP A 1 86 ? 2.556 -10.238 -10.320 1.00 90.81 86 TRP A CA 1
ATOM 700 C C . TRP A 1 86 ? 1.998 -8.918 -10.846 1.00 90.81 86 TRP A C 1
ATOM 702 O O . TRP A 1 86 ? 0.782 -8.737 -10.897 1.00 90.81 86 TRP A O 1
ATOM 712 N N . HIS A 1 87 ? 2.852 -7.986 -11.255 1.00 88.94 87 HIS A N 1
ATOM 713 C CA . HIS A 1 87 ? 2.400 -6.778 -11.930 1.00 88.94 87 HIS A CA 1
ATOM 714 C C . HIS A 1 87 ? 1.860 -7.071 -13.326 1.00 88.94 87 HIS A C 1
ATOM 716 O O . HIS A 1 87 ? 2.196 -8.065 -13.991 1.00 88.94 87 HIS A O 1
ATOM 722 N N . PHE A 1 88 ? 1.032 -6.153 -13.817 1.00 82.75 88 PHE A N 1
ATOM 723 C CA . PHE A 1 88 ? 0.829 -6.079 -15.252 1.00 82.75 88 PHE A CA 1
ATOM 724 C C . PHE A 1 88 ? 2.162 -5.759 -15.936 1.00 82.75 88 PHE A C 1
ATOM 726 O O . PHE A 1 88 ? 2.928 -4.928 -15.436 1.00 82.75 88 PHE A O 1
ATOM 733 N N . PRO A 1 89 ? 2.468 -6.396 -17.083 1.00 75.06 89 PRO A N 1
ATOM 734 C CA . PRO A 1 89 ? 3.659 -6.051 -17.838 1.00 75.06 89 PRO A CA 1
ATOM 735 C C . PRO A 1 89 ? 3.700 -4.542 -18.039 1.00 75.06 89 PRO A C 1
ATOM 737 O O . PRO A 1 89 ? 2.708 -3.958 -18.472 1.00 75.06 89 PRO A O 1
ATOM 740 N N . THR A 1 90 ? 4.840 -3.929 -17.723 1.00 74.94 90 THR A N 1
ATOM 741 C CA . THR A 1 90 ? 5.108 -2.486 -17.856 1.00 74.94 90 THR A CA 1
ATOM 742 C C . THR A 1 90 ? 4.379 -1.530 -16.920 1.00 74.94 90 THR A C 1
ATOM 744 O O . THR A 1 90 ? 4.521 -0.312 -17.056 1.00 74.94 90 THR A O 1
ATOM 747 N N . ASP A 1 91 ? 3.661 -2.057 -15.939 1.00 77.44 91 ASP A N 1
ATOM 748 C CA . ASP A 1 91 ? 2.988 -1.271 -14.920 1.00 77.44 91 ASP A CA 1
ATOM 749 C C . ASP A 1 91 ? 3.581 -1.618 -13.555 1.00 77.44 91 ASP A C 1
ATOM 751 O O . ASP A 1 91 ? 3.236 -2.624 -12.960 1.00 77.44 91 ASP A O 1
ATOM 755 N N . GLY A 1 92 ? 4.499 -0.794 -13.048 1.00 84.62 92 GLY A N 1
ATOM 756 C CA . GLY A 1 92 ? 5.138 -1.000 -11.741 1.00 84.62 92 GLY A CA 1
ATOM 757 C C . GLY A 1 92 ? 4.278 -0.565 -10.549 1.00 84.62 92 GLY A C 1
ATOM 758 O O . GLY A 1 92 ? 4.831 -0.260 -9.490 1.00 84.62 92 GLY A O 1
ATOM 759 N N . ARG A 1 93 ? 2.959 -0.421 -10.738 1.00 87.62 93 ARG A N 1
ATOM 760 C CA . ARG A 1 93 ? 2.012 0.053 -9.721 1.00 87.62 93 ARG A CA 1
ATOM 761 C C . ARG A 1 93 ? 0.812 -0.876 -9.550 1.00 87.62 93 ARG A C 1
ATOM 763 O O . ARG A 1 93 ? 0.359 -1.053 -8.422 1.00 87.62 93 ARG A O 1
ATOM 770 N N . HIS A 1 94 ? 0.265 -1.407 -10.641 1.00 89.44 94 HIS A N 1
ATOM 771 C CA . HIS A 1 94 ? -0.933 -2.243 -10.596 1.00 89.44 94 HIS A CA 1
ATOM 772 C C . HIS A 1 94 ? -0.584 -3.732 -10.676 1.00 89.44 94 HIS A C 1
ATOM 774 O O . HIS A 1 94 ? 0.019 -4.205 -11.643 1.00 89.44 94 HIS A O 1
ATOM 780 N N . TYR A 1 95 ? -1.020 -4.471 -9.658 1.00 90.56 95 TYR A N 1
ATOM 781 C CA . TYR A 1 95 ? -0.938 -5.926 -9.603 1.00 90.56 95 TYR A CA 1
ATOM 782 C C . TYR A 1 95 ? -2.105 -6.554 -10.356 1.00 90.56 95 TYR A C 1
ATOM 784 O O . TYR A 1 95 ? -3.196 -5.977 -10.437 1.00 90.56 95 TYR A O 1
ATOM 792 N N . ARG A 1 96 ? -1.879 -7.753 -10.887 1.00 89.12 96 ARG A N 1
ATOM 793 C CA . ARG A 1 96 ? -2.935 -8.537 -11.517 1.00 89.12 96 ARG A CA 1
ATOM 794 C C . ARG A 1 96 ? -3.991 -8.956 -10.477 1.00 89.12 96 ARG A C 1
ATOM 796 O O . ARG A 1 96 ? -3.647 -9.132 -9.302 1.00 89.12 96 ARG A O 1
ATOM 803 N N . PRO A 1 97 ? -5.267 -9.119 -10.874 1.00 89.31 97 PRO A N 1
ATOM 804 C CA . PRO A 1 97 ? -6.360 -9.427 -9.951 1.00 89.31 97 PRO A CA 1
ATOM 805 C C . PRO A 1 97 ? -6.136 -10.698 -9.128 1.00 89.31 97 PRO A C 1
ATOM 807 O O . PRO A 1 97 ? -6.565 -10.760 -7.981 1.00 89.31 97 PRO A O 1
ATOM 810 N N . GLU A 1 98 ? -5.424 -11.681 -9.679 1.00 90.50 98 GLU A N 1
ATOM 811 C CA . GLU A 1 98 ? -5.132 -12.958 -9.029 1.00 90.50 98 GLU A CA 1
ATOM 812 C C . GLU A 1 98 ? -4.381 -12.766 -7.710 1.00 90.50 98 GLU A C 1
ATOM 814 O O . GLU A 1 98 ? -4.749 -13.375 -6.706 1.00 90.50 98 GLU A O 1
ATOM 819 N N . LEU A 1 99 ? -3.378 -11.879 -7.676 1.00 91.12 99 LEU A N 1
ATOM 820 C CA . LEU A 1 99 ? -2.662 -11.592 -6.433 1.00 91.12 99 LEU A CA 1
ATOM 821 C C . LEU A 1 99 ? -3.588 -10.928 -5.413 1.00 91.12 99 LEU A C 1
ATOM 823 O O . LEU A 1 99 ? -3.569 -11.290 -4.238 1.00 91.12 99 LEU A O 1
ATOM 827 N N . ASN A 1 100 ? -4.411 -9.974 -5.858 1.00 88.00 100 ASN A N 1
ATOM 828 C CA . ASN A 1 100 ? -5.354 -9.307 -4.966 1.00 88.00 100 ASN A CA 1
ATOM 829 C C . ASN A 1 100 ? -6.305 -10.334 -4.342 1.00 88.00 100 ASN A C 1
ATOM 831 O O . ASN A 1 100 ? -6.520 -10.280 -3.137 1.00 88.00 100 ASN A O 1
ATOM 835 N N . HIS A 1 101 ? -6.810 -11.301 -5.115 1.00 87.81 101 HIS A N 1
ATOM 836 C CA . HIS A 1 101 ? -7.652 -12.379 -4.589 1.00 87.81 101 HIS A CA 1
ATOM 837 C C . HIS A 1 101 ? -6.927 -13.235 -3.547 1.00 87.81 101 HIS A C 1
ATOM 839 O O . HIS A 1 101 ? -7.491 -13.493 -2.488 1.00 87.81 101 HIS A O 1
ATOM 845 N N . VAL A 1 102 ? -5.676 -13.634 -3.801 1.00 90.75 102 VAL A N 1
ATOM 846 C CA . VAL A 1 102 ? -4.882 -14.399 -2.823 1.00 90.75 102 VAL A CA 1
ATOM 847 C C . VAL A 1 102 ? -4.739 -13.628 -1.510 1.00 90.75 102 VAL A C 1
ATOM 849 O O . VAL A 1 102 ? -4.990 -14.192 -0.449 1.00 90.75 102 VAL A O 1
ATOM 852 N N . ILE A 1 103 ? -4.399 -12.337 -1.577 1.00 90.69 103 ILE A N 1
ATOM 853 C CA . ILE A 1 103 ? -4.249 -11.488 -0.388 1.00 90.69 103 ILE A CA 1
ATOM 854 C C . ILE A 1 103 ? -5.595 -11.288 0.322 1.00 90.69 103 ILE A C 1
ATOM 856 O O . ILE A 1 103 ? -5.651 -11.348 1.547 1.00 90.69 103 ILE A O 1
ATOM 860 N N . PHE A 1 104 ? -6.690 -11.073 -0.414 1.00 86.00 104 PHE A N 1
ATOM 861 C CA . PHE A 1 104 ? -8.027 -10.945 0.177 1.00 86.00 104 PHE A CA 1
ATOM 862 C C . PHE A 1 104 ? -8.460 -12.222 0.908 1.00 86.00 104 PHE A C 1
ATOM 864 O O . PHE A 1 104 ? -9.020 -12.127 2.000 1.00 86.00 104 PHE A O 1
ATOM 871 N N . ASN A 1 105 ? -8.129 -13.400 0.373 1.00 88.81 105 ASN A N 1
ATOM 872 C CA . ASN A 1 105 ? -8.463 -14.686 0.989 1.00 88.81 105 ASN A CA 1
ATOM 873 C C . ASN A 1 105 ? -7.757 -14.929 2.338 1.00 88.81 105 ASN A C 1
ATOM 875 O O . ASN A 1 105 ? -8.171 -15.811 3.086 1.00 88.81 105 ASN A O 1
ATOM 879 N N . TRP A 1 106 ? -6.723 -14.153 2.687 1.00 89.06 106 TRP A N 1
ATOM 880 C CA . TRP A 1 106 ? -6.129 -14.183 4.032 1.00 89.06 106 TRP A CA 1
ATOM 881 C C . TRP A 1 106 ? -7.037 -13.565 5.101 1.00 89.06 106 TRP A C 1
ATOM 883 O O . TRP A 1 106 ? -6.881 -13.867 6.282 1.00 89.06 106 TRP A O 1
ATOM 893 N N . PHE A 1 107 ? -7.977 -12.706 4.695 1.00 85.44 107 PHE A N 1
ATOM 894 C CA . PHE A 1 107 ? -8.871 -11.972 5.594 1.00 85.44 107 PHE A CA 1
ATOM 895 C C . PHE A 1 107 ? -10.334 -12.410 5.473 1.00 85.44 107 PHE A C 1
ATOM 897 O O . PHE A 1 107 ? -11.089 -12.260 6.431 1.00 85.44 107 PHE A O 1
ATOM 904 N N . ASP A 1 108 ? -10.741 -12.942 4.318 1.00 81.12 108 ASP A N 1
ATOM 905 C CA . ASP A 1 108 ? -12.092 -13.446 4.076 1.00 81.12 108 ASP A CA 1
ATOM 906 C C . ASP A 1 108 ? -12.036 -14.819 3.400 1.00 81.12 108 ASP A C 1
ATOM 908 O O . ASP A 1 108 ? -11.714 -14.936 2.220 1.00 81.12 108 ASP A O 1
ATOM 912 N N . SER A 1 109 ? -12.350 -15.867 4.160 1.00 77.19 109 SER A N 1
ATOM 913 C CA . SER A 1 109 ? -12.312 -17.258 3.697 1.00 77.19 109 SER A CA 1
ATOM 914 C C . SER A 1 109 ? -13.587 -17.704 2.976 1.00 77.19 109 SER A C 1
ATOM 916 O O . SER A 1 109 ? -13.687 -18.862 2.562 1.00 77.19 109 SER A O 1
ATOM 918 N N . ARG A 1 110 ? -14.586 -16.822 2.827 1.00 79.06 110 ARG A N 1
ATOM 919 C CA . ARG A 1 110 ? -15.832 -17.166 2.133 1.00 79.06 110 ARG A CA 1
ATOM 920 C C . ARG A 1 110 ? -15.574 -17.369 0.635 1.00 79.06 110 ARG A C 1
ATOM 922 O O . ARG A 1 110 ? -14.802 -16.611 0.047 1.00 79.06 110 ARG A O 1
ATOM 929 N N . PRO A 1 111 ? -16.246 -18.340 -0.016 1.00 68.12 111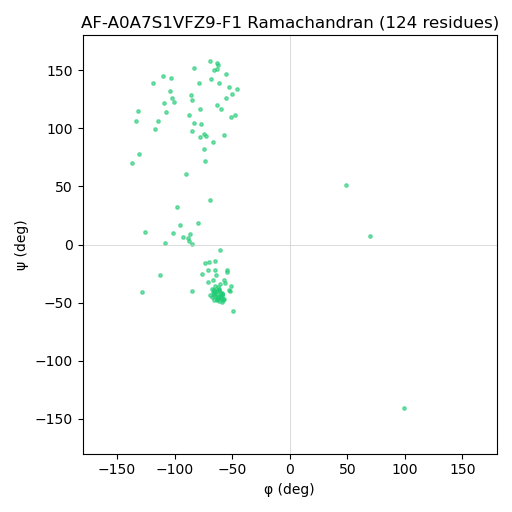 PRO A N 1
ATOM 930 C CA . PRO A 1 111 ? -16.105 -18.554 -1.450 1.00 68.12 111 PRO A CA 1
ATOM 931 C C . PRO A 1 111 ? -16.512 -17.295 -2.219 1.00 68.12 111 PRO A C 1
ATOM 933 O O . PRO A 1 111 ? -17.662 -16.858 -2.168 1.00 68.12 111 PRO A O 1
ATOM 936 N N . GLN A 1 112 ? -15.562 -16.706 -2.935 1.00 62.56 112 GLN A N 1
ATOM 937 C CA . GLN A 1 112 ? -15.810 -15.552 -3.785 1.00 62.56 112 GLN A CA 1
ATOM 938 C C . GLN A 1 112 ? -16.351 -16.051 -5.140 1.00 62.56 112 GLN A C 1
ATOM 940 O O . GLN A 1 112 ? -15.597 -16.571 -5.962 1.00 62.56 112 GLN A O 1
ATOM 945 N N . ASN A 1 113 ? -17.659 -15.914 -5.392 1.00 56.81 113 ASN A N 1
ATOM 946 C CA . ASN A 1 113 ? -18.254 -16.162 -6.715 1.00 56.81 113 ASN A CA 1
ATOM 947 C C . ASN A 1 113 ? -17.902 -14.999 -7.655 1.00 56.81 113 ASN A C 1
ATOM 949 O O . ASN A 1 113 ? -18.693 -14.071 -7.818 1.00 56.81 113 ASN A O 1
ATOM 953 N N . ILE A 1 114 ? -16.707 -15.018 -8.249 1.00 56.66 114 ILE A N 1
ATOM 954 C CA . ILE A 1 114 ? -16.261 -13.942 -9.143 1.00 56.66 114 ILE A CA 1
ATOM 955 C C . ILE A 1 114 ? -16.115 -14.477 -10.565 1.00 56.66 114 ILE A C 1
ATOM 957 O O . ILE A 1 114 ? -15.147 -15.158 -10.899 1.00 56.66 114 ILE A O 1
ATOM 961 N N . SER A 1 115 ? -17.053 -14.104 -11.435 1.00 50.94 115 SER A N 1
ATOM 962 C CA . SER A 1 115 ? -16.817 -14.094 -12.877 1.00 50.94 115 SER A CA 1
ATOM 963 C C . SER A 1 115 ? -15.928 -12.892 -13.202 1.00 50.94 115 SER A C 1
ATOM 965 O O . SER A 1 115 ? -16.409 -11.764 -13.327 1.00 50.94 115 SER A O 1
ATOM 967 N N . VAL A 1 116 ? -14.616 -13.100 -13.286 1.00 52.72 116 VAL A N 1
ATOM 968 C CA . VAL A 1 116 ? -13.691 -12.051 -13.726 1.00 52.72 116 VAL A CA 1
ATOM 969 C C . VAL A 1 116 ? -13.817 -11.944 -15.251 1.00 52.72 116 VAL A C 1
ATOM 971 O O . VAL A 1 116 ? -13.330 -12.811 -15.974 1.00 52.72 116 VAL A O 1
ATOM 974 N N . ASP A 1 117 ? -14.510 -10.921 -15.767 1.00 47.88 117 ASP A N 1
ATOM 975 C CA . ASP A 1 117 ? -14.503 -10.634 -17.210 1.00 47.88 117 ASP A CA 1
ATOM 976 C C . ASP A 1 117 ? -13.127 -10.051 -17.569 1.00 47.88 117 ASP A C 1
ATOM 978 O O . ASP A 1 117 ? -12.873 -8.852 -17.439 1.00 47.88 117 ASP A O 1
ATOM 982 N N . TYR A 1 118 ? -12.206 -10.924 -17.985 1.00 48.62 118 TYR A N 1
ATOM 983 C CA . TYR A 1 118 ? -10.846 -10.602 -18.429 1.00 48.62 118 TYR A CA 1
ATOM 984 C C . TYR A 1 118 ? -10.810 -9.845 -19.766 1.00 48.62 118 TYR A C 1
ATOM 986 O O . TYR A 1 118 ? -9.912 -10.051 -20.588 1.00 48.62 118 TYR A O 1
ATOM 994 N N . ARG A 1 119 ? -11.738 -8.917 -20.018 1.00 49.28 119 ARG A N 1
ATOM 995 C CA . ARG A 1 119 ? -11.596 -7.957 -21.117 1.00 49.28 119 ARG A CA 1
ATOM 996 C C . ARG A 1 119 ? -10.549 -6.915 -20.757 1.00 49.28 119 ARG A C 1
ATOM 998 O O . ARG A 1 119 ? -10.831 -5.737 -20.546 1.00 49.28 119 ARG A O 1
ATOM 1005 N N . TYR A 1 120 ? -9.301 -7.365 -20.773 1.00 44.78 120 TYR A N 1
ATOM 1006 C CA . TYR A 1 120 ? -8.149 -6.526 -21.020 1.00 44.78 120 TYR A CA 1
ATOM 1007 C C . TYR A 1 120 ? -8.382 -5.869 -22.386 1.00 44.78 120 TYR A C 1
ATOM 1009 O O . TYR A 1 120 ? -8.115 -6.457 -23.434 1.00 44.78 120 TYR A O 1
ATOM 1017 N N . ARG A 1 121 ? -8.952 -4.656 -22.405 1.00 43.50 121 ARG A N 1
ATOM 1018 C CA . ARG A 1 121 ? -8.899 -3.801 -23.593 1.00 43.50 121 ARG A CA 1
ATOM 1019 C C . ARG A 1 121 ? -7.435 -3.433 -23.756 1.00 43.50 121 ARG A C 1
ATOM 1021 O O . ARG A 1 121 ? -6.959 -2.472 -23.158 1.00 43.50 121 ARG A O 1
ATOM 1028 N N . GLY A 1 122 ? -6.715 -4.289 -24.480 1.00 38.09 122 GLY A N 1
ATOM 1029 C CA . GLY A 1 122 ? -5.317 -4.097 -24.804 1.00 38.09 122 GLY A CA 1
ATOM 1030 C C . GLY A 1 122 ? -5.115 -2.667 -25.271 1.00 38.09 122 GLY A C 1
ATOM 1031 O O . GLY A 1 122 ? -5.900 -2.146 -26.068 1.00 38.09 122 GLY A O 1
ATOM 1032 N N . TYR A 1 123 ? -4.077 -2.029 -24.738 1.00 43.00 123 TYR A N 1
ATOM 1033 C CA . TYR A 1 123 ? -3.531 -0.826 -25.338 1.00 43.00 123 TYR A CA 1
ATOM 1034 C C . TYR A 1 123 ? -3.371 -1.106 -26.829 1.00 43.00 123 TYR A C 1
ATOM 1036 O O . TYR A 1 123 ? -2.610 -1.991 -27.227 1.00 43.00 123 TYR A O 1
ATOM 1044 N N . GLY A 1 124 ? -4.189 -0.417 -27.625 1.00 33.19 124 GLY A N 1
ATOM 1045 C CA . GLY A 1 124 ? -4.221 -0.581 -29.063 1.00 33.19 124 GLY A CA 1
ATOM 1046 C C . GLY A 1 124 ? -2.816 -0.433 -29.621 1.00 33.19 124 GLY A C 1
ATOM 1047 O O . GLY A 1 124 ? -2.080 0.477 -29.233 1.00 33.19 124 GLY A O 1
ATOM 1048 N N . ARG A 1 125 ? -2.467 -1.337 -30.539 1.00 41.81 125 ARG A N 1
ATOM 1049 C CA . ARG A 1 125 ? -1.387 -1.106 -31.492 1.00 41.81 125 ARG A CA 1
ATOM 1050 C C . ARG A 1 125 ? -1.660 0.250 -32.151 1.00 41.81 125 ARG A C 1
ATOM 1052 O O . ARG A 1 125 ? -2.645 0.391 -32.872 1.00 41.81 125 ARG A O 1
ATOM 1059 N N . ARG A 1 126 ? -0.839 1.240 -31.828 1.00 40.50 126 ARG A N 1
ATOM 1060 C CA . ARG A 1 126 ? -0.625 2.437 -32.635 1.00 40.50 126 ARG A CA 1
ATOM 1061 C C . ARG A 1 126 ? 0.832 2.427 -33.041 1.00 40.50 126 ARG A C 1
ATOM 1063 O O . ARG A 1 126 ? 1.659 2.123 -32.150 1.00 40.50 126 ARG A O 1
#

Organism: NCBI:txid210454

Mean predicted aligned error: 7.82 Å

Foldseek 3Di:
DLVVVVVCCVVPVPDAAAAEAAAAFDLVLQQDPPHPQDDSVSSCVVCVVPDRVVSVVVRVVVVVSCVVVVHHYNDCHVVNVVVQVQADRNGRHDGDVVSVVVSVCVVPVDDDPDPPPPPPVDPDDD